Protein AF-0000000083334354 (afdb_homodimer)

pLDDT: mean 84.42, std 14.11, range [30.58, 95.94]

Radius of gyration: 15.14 Å; Cα contacts (8 Å, |Δi|>4): 141; chains: 2; bounding box: 51×40×30 Å

Nearest PDB structures (foldseek):
  1p5s-assembly1_A  TM=7.535E-01  e=4.326E-02  Schizosaccharomyces pombe
  8iah-assembly1_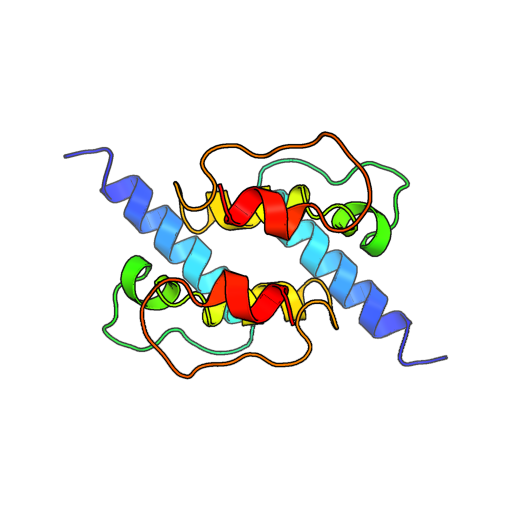P  TM=6.964E-01  e=1.477E-01  Sus scrofa
  6sl2-assembly1_A  TM=6.190E-01  e=5.886E+00  Entamoeba histolytica
  2d85-assembly1_A  TM=5.577E-01  e=5.886E+00  Homo sapiens
  1p5s-assembly1_A  TM=7.534E-01  e=4.078E-02  Schizosaccharomyces pombe

Organism: NCBI:txid300112

Sequence (144 aa):
MVAGKREASQEAEAQQWMETVIGQRFPPGVSYEDALRDGVLLCMLMNKLQPGLISKINTSGGDYKMMDNLNQMVAGKREASQEAEAQQWMETVIGQRFPPGVSYEDALRDGVLLCMLMNKLQPGLISKINTSGGDYKMMDNLNQ

Solvent-accessible surface area (backbone atoms only — not comparable to full-atom values): 8493 Å² total; per-residue (Å²): 130,70,78,58,55,62,45,48,56,51,46,52,52,47,48,53,48,51,24,62,70,61,67,48,76,74,66,82,94,50,52,72,67,64,58,45,42,35,19,48,58,54,50,48,42,48,28,64,77,37,72,72,62,44,82,56,82,64,77,78,74,65,76,62,39,38,62,62,28,54,69,98,129,69,79,58,54,63,45,48,55,50,45,52,52,47,49,54,48,49,23,63,70,61,66,49,77,74,64,82,94,52,52,70,67,64,59,44,42,34,20,50,58,55,49,48,42,48,26,62,76,38,73,72,63,44,82,55,82,64,77,80,74,65,76,62,38,38,62,63,27,56,69,98

Secondary structure (DSSP, 8-state):
--HHHHHHHHHHHHHHHHHHHHTSPPPTT--HHHHHHTSHHHHHHHHHHSTTSSS-----SSS--HHHHH--/--HHHHHHHHHHHHHHHHHHHHTSPPPTT--HHHHHHTSHHHHHHHHHHSTTSSS-----SSS--HHHHH--

Foldseek 3Di:
DPVVVVVVVVLVVVQVVLCVQLVHHQDPPADSCRSPFQPQSVQSNCCSVPPPQFVDRDPDDDGDCNVVRNVD/DPVVVVVVVVLVVVQVVLCVQLVHHQDPPADSCRSPFQPQSVQSNVCSVPPPQFVDRDPDDDGDCNVVRNVD

Structure (mmCIF, N/CA/C/O backbone):
data_AF-0000000083334354-model_v1
#
loop_
_entity.id
_entity.type
_entity.pdbx_description
1 polymer Transgelin
#
loop_
_atom_site.group_PDB
_atom_site.id
_atom_site.type_symbol
_atom_site.label_atom_id
_atom_site.label_alt_id
_atom_site.label_comp_id
_atom_site.label_asym_id
_atom_site.label_entity_id
_atom_site.label_seq_id
_atom_site.pdbx_PDB_ins_code
_atom_site.Cartn_x
_atom_site.Cartn_y
_atom_site.Cartn_z
_atom_site.occupancy
_atom_site.B_iso_or_equiv
_atom_site.auth_seq_id
_atom_site.auth_comp_id
_atom_site.auth_asym_id
_atom_site.auth_atom_id
_atom_site.pdbx_PDB_model_num
ATOM 1 N N . MET A 1 1 ? 25.781 12.023 -7.41 1 30.58 1 MET A N 1
ATOM 2 C CA . MET A 1 1 ? 24.609 12.711 -6.906 1 30.58 1 MET A CA 1
ATOM 3 C C . MET A 1 1 ? 23.344 12.219 -7.613 1 30.58 1 MET A C 1
ATOM 5 O O . MET A 1 1 ? 22.328 12.922 -7.648 1 30.58 1 MET A O 1
ATOM 9 N N . VAL A 1 2 ? 23.438 11.336 -8.594 1 35.97 2 VAL A N 1
ATOM 10 C CA . VAL A 1 2 ? 22.688 10.781 -9.727 1 35.97 2 VAL A CA 1
ATOM 11 C C . VAL A 1 2 ? 21.5 9.969 -9.219 1 35.97 2 VAL A C 1
ATOM 13 O O . VAL A 1 2 ? 20.469 9.891 -9.883 1 35.97 2 VAL A O 1
ATOM 16 N N . ALA A 1 3 ? 21.672 9.117 -8.188 1 44 3 ALA A N 1
ATOM 17 C CA . ALA A 1 3 ? 20.734 8.164 -7.605 1 44 3 ALA A CA 1
ATOM 18 C C . ALA A 1 3 ? 19.531 8.883 -7.008 1 44 3 ALA A C 1
ATOM 20 O O . ALA A 1 3 ? 18.453 8.297 -6.879 1 44 3 ALA A O 1
ATOM 21 N N . GLY A 1 4 ? 19.609 10.234 -6.582 1 46.69 4 GLY A N 1
ATOM 22 C CA . GLY A 1 4 ? 18.656 11.125 -5.926 1 46.69 4 GLY A CA 1
ATOM 23 C C . GLY A 1 4 ? 17.5 11.531 -6.816 1 46.69 4 GLY A C 1
ATOM 24 O O . GLY A 1 4 ? 16.375 11.672 -6.348 1 46.69 4 GLY A O 1
ATOM 25 N N . LYS A 1 5 ? 17.875 11.945 -8.125 1 51.19 5 LYS A N 1
ATOM 26 C CA . LYS A 1 5 ? 16.875 12.484 -9.039 1 51.19 5 LYS A CA 1
ATOM 27 C C . LYS A 1 5 ? 15.844 11.43 -9.406 1 51.19 5 LYS A C 1
ATOM 29 O O . LYS A 1 5 ? 14.648 11.719 -9.461 1 51.19 5 LYS A O 1
ATOM 34 N N . ARG A 1 6 ? 16.297 10.266 -9.867 1 56.97 6 ARG A N 1
ATOM 35 C CA . ARG A 1 6 ? 15.414 9.164 -10.242 1 56.97 6 ARG A CA 1
ATOM 36 C C . ARG A 1 6 ? 14.516 8.758 -9.078 1 56.97 6 ARG A C 1
ATOM 38 O O . ARG A 1 6 ? 13.328 8.477 -9.281 1 56.97 6 ARG A O 1
ATOM 45 N N . GLU A 1 7 ? 15.078 9.242 -7.898 1 73.94 7 GLU A N 1
ATOM 46 C CA . GLU A 1 7 ? 14.297 8.922 -6.707 1 73.94 7 GLU A CA 1
ATOM 47 C C . GLU A 1 7 ? 13.164 9.914 -6.504 1 73.94 7 GLU A C 1
ATOM 49 O O . GLU A 1 7 ? 12.047 9.531 -6.148 1 73.94 7 GLU A O 1
ATOM 54 N N . ALA A 1 8 ? 13.531 11.141 -7.078 1 81.5 8 ALA A N 1
ATOM 55 C CA . ALA A 1 8 ? 12.531 12.188 -6.938 1 81.5 8 ALA A CA 1
ATOM 56 C C . ALA A 1 8 ? 11.375 11.984 -7.918 1 81.5 8 ALA A C 1
ATOM 58 O O . ALA A 1 8 ? 10.211 12.203 -7.574 1 81.5 8 ALA A O 1
ATOM 59 N N . SER A 1 9 ? 11.727 11.617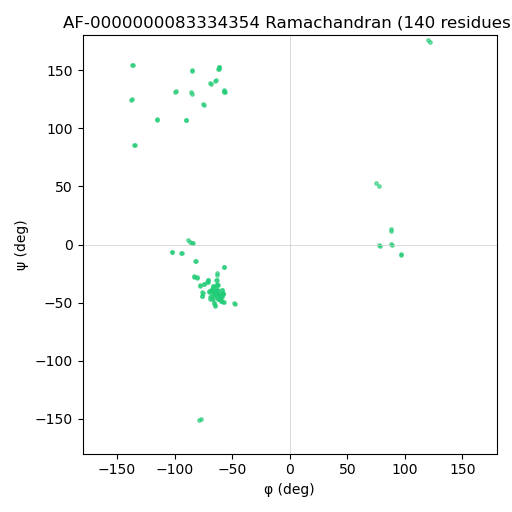 -9.078 1 87.31 9 SER A N 1
ATOM 60 C CA . SER A 1 9 ? 10.695 11.367 -10.086 1 87.31 9 SER A CA 1
ATOM 61 C C . SER A 1 9 ? 9.82 10.18 -9.688 1 87.31 9 SER A C 1
ATOM 63 O O . SER A 1 9 ? 8.602 10.227 -9.844 1 87.31 9 SER A O 1
ATOM 65 N N . GLN A 1 10 ? 10.422 9.18 -9.211 1 87.06 10 GLN A N 1
ATOM 66 C CA . GLN A 1 10 ? 9.672 8.008 -8.781 1 87.06 10 GLN A CA 1
ATOM 67 C C . GLN A 1 10 ? 8.797 8.328 -7.574 1 87.06 10 GLN A C 1
ATOM 69 O O . GLN A 1 10 ? 7.664 7.844 -7.473 1 87.06 10 GLN A O 1
ATOM 74 N N . GLU A 1 11 ? 9.297 9.172 -6.707 1 91.31 11 GLU A N 1
ATOM 75 C CA . GLU A 1 11 ? 8.508 9.578 -5.551 1 91.31 11 GLU A CA 1
ATOM 76 C C . GLU A 1 11 ? 7.297 10.406 -5.977 1 91.31 11 GLU A C 1
ATOM 78 O O . GLU A 1 11 ? 6.211 10.25 -5.41 1 91.31 11 GLU A O 1
ATOM 83 N N . ALA A 1 12 ? 7.496 11.266 -6.906 1 91.81 12 ALA A N 1
ATOM 84 C CA . ALA A 1 12 ? 6.395 12.086 -7.402 1 91.81 12 ALA A CA 1
ATOM 85 C C . ALA A 1 12 ? 5.301 11.219 -8.023 1 91.81 12 ALA A C 1
ATOM 87 O O . ALA A 1 12 ? 4.109 11.453 -7.797 1 91.81 12 ALA A O 1
ATOM 88 N N . GLU A 1 13 ? 5.684 10.273 -8.758 1 89.81 13 GLU A N 1
ATOM 89 C CA . GLU A 1 13 ? 4.727 9.336 -9.344 1 89.81 13 GLU A CA 1
ATOM 90 C C . GLU A 1 13 ? 3.998 8.539 -8.266 1 89.81 13 GLU A C 1
ATOM 92 O O . GLU A 1 13 ? 2.777 8.375 -8.328 1 89.81 13 GLU A O 1
ATOM 97 N N . ALA A 1 14 ? 4.758 8.086 -7.348 1 91.88 14 ALA A N 1
ATOM 98 C CA . ALA A 1 14 ? 4.164 7.336 -6.246 1 91.88 14 ALA A CA 1
ATOM 99 C C . ALA A 1 14 ? 3.168 8.188 -5.469 1 91.88 14 ALA A C 1
ATOM 101 O O . ALA A 1 14 ? 2.08 7.727 -5.117 1 91.88 14 ALA A O 1
ATOM 102 N N . GLN A 1 15 ? 3.609 9.367 -5.184 1 94.25 15 GLN A N 1
ATOM 103 C CA . GLN A 1 15 ? 2.729 10.289 -4.465 1 94.25 15 GLN A CA 1
ATOM 104 C C . GLN A 1 15 ? 1.429 10.508 -5.23 1 94.25 15 GLN A C 1
ATOM 106 O O . GLN A 1 15 ? 0.343 10.461 -4.652 1 94.25 15 GLN A O 1
ATOM 111 N N . GLN A 1 16 ? 1.493 10.797 -6.473 1 91.81 16 GLN A N 1
ATOM 112 C CA . GLN A 1 16 ? 0.308 11.039 -7.289 1 91.81 1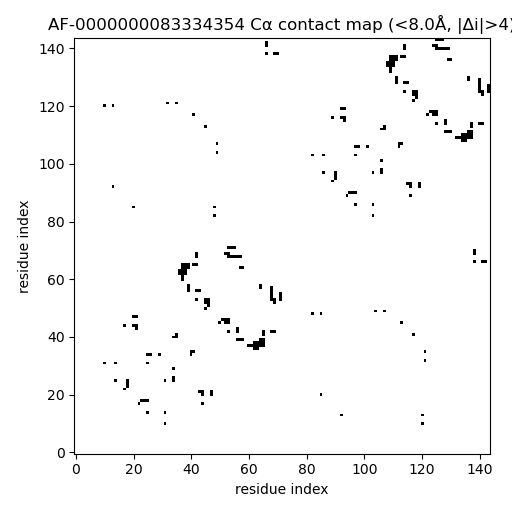6 GLN A CA 1
ATOM 113 C C . GLN A 1 16 ? -0.62 9.82 -7.281 1 91.81 16 GLN A C 1
ATOM 115 O O . GLN A 1 16 ? -1.838 9.969 -7.152 1 91.81 16 GLN A O 1
ATOM 120 N N . TRP A 1 17 ? 0.024 8.758 -7.367 1 89.44 17 TRP A N 1
ATOM 121 C CA . TRP A 1 17 ? -0.761 7.523 -7.371 1 89.44 17 TRP A CA 1
ATOM 122 C C . TRP A 1 17 ? -1.459 7.32 -6.027 1 89.44 17 TRP A C 1
ATOM 124 O O . TRP A 1 17 ? -2.662 7.047 -5.984 1 89.44 17 TRP A O 1
ATOM 134 N N . MET A 1 18 ? -0.745 7.418 -5.027 1 93.69 18 MET A N 1
ATOM 135 C CA . MET A 1 18 ? -1.328 7.23 -3.701 1 93.69 18 MET A CA 1
ATOM 136 C C . MET A 1 18 ? -2.463 8.219 -3.463 1 93.69 18 MET A C 1
ATOM 138 O O . MET A 1 18 ? -3.512 7.855 -2.93 1 93.69 18 MET A O 1
ATOM 142 N N . GLU A 1 19 ? -2.234 9.445 -3.875 1 94.62 19 GLU A N 1
ATOM 143 C CA . GLU A 1 19 ? -3.271 10.461 -3.695 1 94.62 19 GLU A CA 1
ATOM 144 C C . GLU A 1 19 ? -4.531 10.102 -4.48 1 94.62 19 GLU A C 1
ATOM 146 O O . GLU A 1 19 ? -5.648 10.336 -4.012 1 94.62 19 GLU A O 1
ATOM 151 N N . THR A 1 20 ? -4.383 9.508 -5.625 1 90.94 20 THR A N 1
ATOM 152 C CA . THR A 1 20 ? -5.512 9.109 -6.457 1 90.94 20 THR A CA 1
ATOM 153 C C . THR A 1 20 ? -6.27 7.949 -5.82 1 90.94 20 THR A C 1
ATOM 155 O O . THR A 1 20 ? -7.504 7.953 -5.785 1 90.94 20 THR A O 1
ATOM 158 N N . VAL A 1 21 ? -5.605 7.02 -5.262 1 90.38 21 VAL A N 1
ATOM 159 C CA . VAL A 1 21 ? -6.234 5.828 -4.699 1 90.38 21 VAL A CA 1
ATOM 160 C C . VAL A 1 21 ? -6.898 6.172 -3.371 1 90.38 21 VAL A C 1
ATOM 162 O O . VAL A 1 21 ? -8.039 5.77 -3.115 1 90.38 21 VAL A O 1
ATOM 165 N N . ILE A 1 22 ? -6.191 6.926 -2.562 1 92.69 22 ILE A N 1
ATOM 166 C CA . ILE A 1 22 ? -6.688 7.266 -1.233 1 92.69 22 ILE A CA 1
ATOM 167 C C . ILE A 1 22 ? -7.793 8.312 -1.348 1 92.69 22 ILE A C 1
ATOM 169 O O . ILE A 1 22 ? -8.75 8.305 -0.564 1 92.69 22 ILE A O 1
ATOM 173 N N . GLY A 1 23 ? -7.578 9.203 -2.396 1 92.75 23 GLY A N 1
ATOM 174 C CA . GLY A 1 23 ? -8.562 10.258 -2.586 1 92.75 23 GLY A CA 1
ATOM 175 C C . GLY A 1 23 ? -8.266 11.5 -1.769 1 92.75 23 GLY A C 1
ATOM 176 O O . GLY A 1 23 ? -9.18 12.25 -1.411 1 92.75 23 GLY A O 1
ATOM 177 N N . GLN A 1 24 ? -7.121 11.625 -1.227 1 93.69 24 GLN A N 1
ATOM 178 C CA . GLN A 1 24 ? -6.68 12.82 -0.518 1 93.69 24 GLN A CA 1
ATOM 179 C C . GLN A 1 24 ? -5.242 13.18 -0.886 1 93.69 24 GLN A C 1
ATOM 181 O O . GLN A 1 24 ? -4.457 12.305 -1.255 1 93.69 24 GLN A O 1
ATOM 186 N N . ARG A 1 25 ? -4.906 14.469 -0.751 1 94.94 25 ARG A N 1
ATOM 187 C CA . ARG A 1 25 ? -3.564 14.945 -1.062 1 94.94 25 ARG A CA 1
ATOM 188 C C . ARG A 1 25 ? -2.629 14.773 0.13 1 94.94 25 ARG A C 1
ATOM 190 O O . ARG A 1 25 ? -3.076 14.758 1.279 1 94.94 25 ARG A O 1
ATOM 197 N N . PHE A 1 26 ? -1.361 14.562 -0.256 1 95.94 26 PHE A N 1
ATOM 198 C CA . PHE A 1 26 ? -0.339 14.625 0.782 1 95.94 26 PHE A CA 1
ATOM 199 C C . PHE A 1 26 ? -0.302 16 1.424 1 95.94 26 PHE A C 1
ATOM 201 O O . PHE A 1 26 ? -0.683 17 0.798 1 95.94 26 PHE A O 1
ATOM 208 N N . PRO A 1 27 ? 0.115 16.016 2.713 1 93.81 27 PRO A N 1
ATOM 209 C CA . PRO A 1 27 ? 0.245 17.344 3.311 1 93.81 27 PRO A CA 1
ATOM 210 C C . PRO A 1 27 ? 1.189 18.25 2.525 1 93.81 27 PRO A C 1
ATOM 212 O O . PRO A 1 27 ? 2.271 17.828 2.121 1 93.81 27 PRO A O 1
ATOM 215 N N . PRO A 1 28 ? 0.776 19.484 2.264 1 93.62 28 PRO A N 1
ATOM 216 C CA . PRO A 1 28 ? 1.618 20.406 1.497 1 93.62 28 PRO A CA 1
ATOM 217 C C . PRO A 1 28 ? 2.912 20.766 2.225 1 93.62 28 PRO A C 1
ATOM 219 O O . PRO A 1 28 ? 2.908 20.938 3.443 1 93.62 28 PRO A O 1
ATOM 222 N N . GLY A 1 29 ? 3.955 20.859 1.506 1 94.12 29 GLY A N 1
ATOM 223 C CA . GLY A 1 29 ? 5.227 21.297 2.059 1 94.12 29 GLY A CA 1
ATOM 224 C C . GLY A 1 29 ? 5.949 20.203 2.834 1 94.12 29 GLY A C 1
ATOM 225 O O . GLY A 1 29 ? 6.992 20.453 3.441 1 94.12 29 GLY A O 1
ATOM 226 N N . VAL A 1 30 ? 5.426 19.094 2.951 1 94.62 30 VAL A N 1
ATOM 227 C CA . VAL A 1 30 ? 6.035 17.953 3.633 1 94.62 30 VAL A CA 1
ATOM 228 C C . VAL A 1 30 ? 6.664 17.016 2.607 1 94.62 30 VAL A C 1
ATOM 230 O O . VAL A 1 30 ? 6.066 16.734 1.562 1 94.62 30 VAL A O 1
ATOM 233 N N . SER A 1 31 ? 7.891 16.625 2.861 1 94.81 31 SER A N 1
ATOM 234 C CA . SER A 1 31 ? 8.547 15.703 1.942 1 94.81 31 SER A CA 1
ATOM 235 C C . SER A 1 31 ? 7.789 14.383 1.862 1 94.81 31 SER A C 1
ATOM 237 O O . SER A 1 31 ? 7.062 14.016 2.789 1 94.81 31 SER A O 1
ATOM 239 N N . TYR A 1 32 ? 7.898 13.734 0.767 1 94.62 32 TYR A N 1
ATOM 240 C CA . TYR A 1 32 ? 7.32 12.406 0.551 1 94.62 32 TYR A CA 1
ATOM 241 C C . TYR A 1 32 ? 7.648 11.477 1.71 1 94.62 32 TYR A C 1
ATOM 243 O O . TYR A 1 32 ? 6.754 10.844 2.279 1 94.62 32 TYR A O 1
ATOM 251 N N . GLU A 1 33 ? 8.914 11.445 2.006 1 91.25 33 GLU A N 1
ATOM 252 C CA . GLU A 1 33 ? 9.375 10.562 3.074 1 91.25 33 GLU A CA 1
ATOM 253 C C . GLU A 1 33 ? 8.727 10.922 4.406 1 91.25 33 GLU A C 1
ATOM 255 O O . GLU A 1 33 ? 8.266 10.047 5.141 1 91.25 33 GLU A O 1
ATOM 260 N N . ASP A 1 34 ? 8.688 12.219 4.727 1 92 34 ASP A N 1
ATOM 261 C CA . ASP A 1 34 ? 8.109 12.68 5.988 1 92 34 ASP A CA 1
ATOM 262 C C . ASP A 1 34 ? 6.609 12.398 6.039 1 92 34 ASP A C 1
ATOM 264 O O . ASP A 1 34 ? 6.066 12.086 7.102 1 92 34 ASP A O 1
ATOM 268 N N . ALA A 1 35 ? 5.938 12.555 4.906 1 93 35 ALA A N 1
ATOM 269 C CA . ALA A 1 35 ? 4.5 12.312 4.84 1 93 35 ALA A CA 1
ATOM 270 C C . ALA A 1 35 ? 4.184 10.844 5.129 1 93 35 ALA A C 1
ATOM 272 O O . ALA A 1 35 ? 3.137 10.531 5.703 1 93 35 ALA A O 1
ATOM 273 N N . LEU A 1 36 ? 5.113 9.977 4.773 1 91.81 36 LEU A N 1
ATOM 274 C CA . LEU A 1 36 ? 4.863 8.547 4.934 1 91.81 36 LEU A CA 1
ATOM 275 C C . LEU A 1 36 ? 5.41 8.047 6.266 1 91.81 36 LEU A C 1
ATOM 277 O O . LEU A 1 36 ? 5.164 6.902 6.652 1 91.81 36 LEU A O 1
ATOM 281 N N . ARG A 1 37 ? 6.105 8.844 6.957 1 89.56 37 ARG A N 1
ATOM 282 C CA . ARG A 1 37 ? 6.902 8.422 8.102 1 89.56 37 ARG A CA 1
ATOM 283 C C . ARG A 1 37 ? 6.016 7.863 9.211 1 89.56 37 ARG A C 1
ATOM 285 O O . ARG A 1 37 ? 6.355 6.859 9.836 1 89.56 37 ARG A O 1
ATOM 292 N N . ASP A 1 38 ? 4.941 8.414 9.453 1 88.75 38 ASP A N 1
ATOM 293 C CA . ASP A 1 38 ? 4.105 7.949 10.555 1 88.75 38 ASP A CA 1
ATOM 294 C C . ASP A 1 38 ? 3.262 6.746 10.141 1 88.75 38 ASP A C 1
ATOM 296 O O . ASP A 1 38 ? 2.592 6.133 10.977 1 88.75 38 ASP A O 1
ATOM 300 N N . GLY A 1 39 ? 3.164 6.473 8.867 1 89.69 39 GLY A N 1
ATOM 301 C CA . GLY A 1 39 ? 2.506 5.266 8.383 1 89.69 39 GLY A CA 1
ATOM 302 C C . GLY A 1 39 ? 1.014 5.445 8.172 1 89.69 39 GLY A C 1
ATOM 303 O O . GLY A 1 39 ? 0.332 4.527 7.719 1 89.69 39 GLY A O 1
ATOM 304 N N . VAL A 1 40 ? 0.538 6.637 8.445 1 92.25 40 VAL A N 1
ATOM 305 C CA . VAL A 1 40 ? -0.903 6.855 8.367 1 92.25 40 VAL A CA 1
ATOM 306 C C . VAL A 1 40 ? -1.367 6.746 6.918 1 92.25 40 VAL A C 1
ATOM 308 O O . VAL A 1 40 ? -2.34 6.051 6.621 1 92.25 40 VAL A O 1
ATOM 311 N N . LEU A 1 41 ? -0.669 7.398 6.02 1 92.88 41 LEU A N 1
ATOM 312 C CA . LEU A 1 41 ? -1.038 7.336 4.609 1 92.88 41 LEU A CA 1
ATOM 313 C C . LEU A 1 41 ? -0.914 5.91 4.078 1 92.88 41 LEU A C 1
ATOM 315 O O . LEU A 1 41 ? -1.704 5.488 3.23 1 92.88 41 LEU A O 1
ATOM 319 N N . LEU A 1 42 ? 0.065 5.18 4.586 1 92.56 42 LEU A N 1
ATOM 320 C CA . LEU A 1 42 ? 0.22 3.791 4.168 1 92.56 42 LEU A CA 1
ATOM 321 C C . LEU A 1 42 ? -0.945 2.941 4.668 1 92.56 42 LEU A C 1
ATOM 323 O O . LEU A 1 42 ? -1.426 2.061 3.951 1 92.56 42 LEU A O 1
ATOM 327 N N . CYS A 1 43 ? -1.421 3.191 5.859 1 92.69 43 CYS A N 1
ATOM 328 C CA . CYS A 1 43 ? -2.584 2.49 6.391 1 92.69 43 CYS A CA 1
ATOM 329 C C . CYS A 1 43 ? -3.834 2.812 5.582 1 92.69 43 CYS A C 1
ATOM 331 O O . CYS A 1 43 ? -4.637 1.925 5.293 1 92.69 43 CYS A O 1
ATOM 333 N N . MET A 1 44 ? -3.977 4.109 5.227 1 93.25 44 MET A N 1
ATOM 334 C CA . MET A 1 44 ? -5.109 4.488 4.391 1 93.25 44 MET A CA 1
ATOM 335 C C . MET A 1 44 ? -5.062 3.766 3.049 1 93.25 44 MET A C 1
ATOM 337 O O . MET A 1 44 ? -6.086 3.271 2.568 1 93.25 44 MET A O 1
ATOM 341 N N . LEU 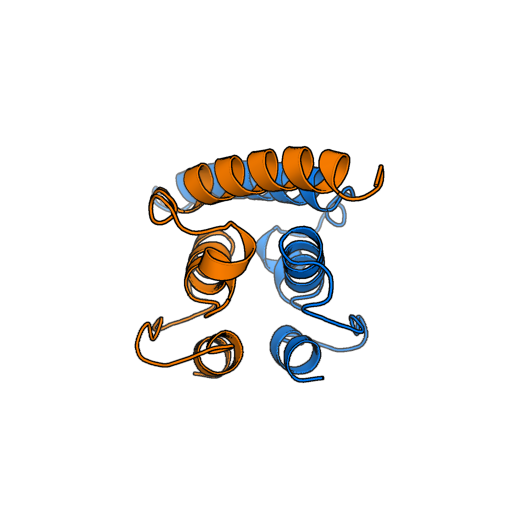A 1 45 ? -3.889 3.744 2.518 1 93.69 45 LEU A N 1
ATOM 342 C CA . LEU A 1 45 ? -3.717 3.053 1.243 1 93.69 45 LEU A CA 1
ATOM 343 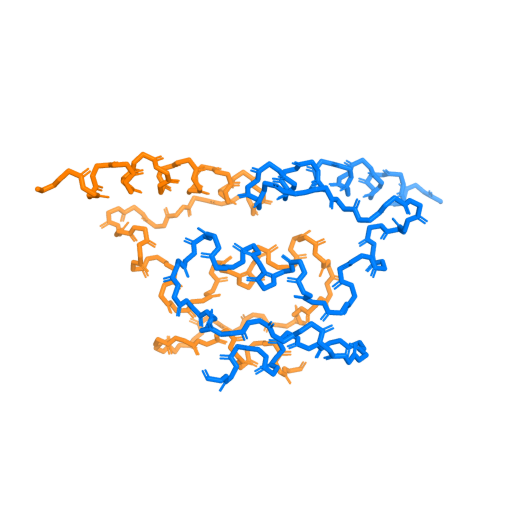C C . LEU A 1 45 ? -4.102 1.583 1.365 1 93.69 45 LEU A C 1
ATOM 345 O O . LEU A 1 45 ? -4.863 1.065 0.545 1 93.69 45 LEU A O 1
ATOM 349 N N . MET A 1 46 ? -3.592 0.889 2.402 1 91.88 46 MET A N 1
ATOM 350 C CA . MET A 1 46 ? -3.869 -0.53 2.607 1 91.88 46 MET A CA 1
ATOM 351 C C . MET A 1 46 ? -5.367 -0.778 2.744 1 91.88 46 MET A C 1
ATOM 353 O O . MET A 1 46 ? -5.895 -1.739 2.182 1 91.88 46 MET A O 1
ATOM 357 N N . ASN A 1 47 ? -6.051 0.118 3.43 1 91.94 47 ASN A N 1
ATOM 358 C CA . ASN A 1 47 ? -7.488 -0.052 3.615 1 91.94 47 ASN A CA 1
ATOM 359 C C . ASN A 1 47 ? -8.25 0.174 2.314 1 91.94 47 ASN A C 1
ATOM 361 O O . ASN A 1 47 ? -9.328 -0.393 2.115 1 91.94 47 ASN A O 1
ATOM 365 N N . LYS A 1 48 ? -7.707 1.019 1.489 1 92.31 48 LYS A N 1
ATOM 366 C CA . LYS A 1 48 ? -8.336 1.204 0.185 1 92.31 48 LYS A CA 1
ATOM 367 C C . LYS A 1 48 ? -8.164 -0.035 -0.689 1 92.31 48 LYS A C 1
ATOM 369 O O . LYS A 1 48 ? -9.086 -0.423 -1.413 1 92.31 48 LYS A O 1
ATOM 374 N N . LEU A 1 49 ? -7.031 -0.623 -0.632 1 92.75 49 LEU A N 1
ATOM 375 C CA . LEU A 1 49 ? -6.707 -1.77 -1.474 1 92.75 49 LEU A CA 1
ATOM 376 C C . LEU A 1 49 ? -7.359 -3.039 -0.934 1 92.75 49 LEU A C 1
ATOM 378 O O . LEU A 1 49 ? -7.762 -3.912 -1.706 1 92.75 49 LEU A O 1
ATOM 382 N N . GLN A 1 50 ? -7.43 -3.123 0.38 1 90.06 50 GLN A N 1
ATOM 383 C CA . GLN A 1 50 ? -8.062 -4.23 1.086 1 90.06 50 GLN A CA 1
ATOM 384 C C . GLN A 1 50 ? -8.961 -3.725 2.217 1 90.06 50 GLN A C 1
ATOM 386 O O . GLN A 1 50 ? -8.562 -3.756 3.385 1 90.06 50 GLN A O 1
ATOM 391 N N . PRO A 1 51 ? -10.172 -3.426 1.807 1 89.62 51 PRO A N 1
ATOM 392 C CA . PRO A 1 51 ? -11.078 -2.877 2.818 1 89.62 51 PRO A CA 1
ATOM 393 C C . PRO A 1 51 ? -11.25 -3.803 4.02 1 89.62 51 PRO A C 1
ATOM 395 O O . PRO A 1 51 ? -11.438 -5.008 3.854 1 89.62 51 PRO A O 1
ATOM 398 N N . GLY A 1 52 ? -11.102 -3.225 5.219 1 86.25 52 GLY A N 1
ATOM 399 C CA . GLY A 1 52 ? -11.281 -3.994 6.438 1 86.25 52 GLY A CA 1
ATOM 400 C C . GLY A 1 52 ? -9.969 -4.5 7.02 1 86.25 52 GLY A C 1
ATOM 401 O O . GLY A 1 52 ? -9.953 -5.078 8.109 1 86.25 52 GLY A O 1
ATOM 402 N N . LEU A 1 53 ? -8.859 -4.371 6.328 1 85.88 53 LEU A N 1
ATOM 403 C CA . LEU A 1 53 ? -7.547 -4.793 6.812 1 85.88 53 LEU A CA 1
ATOM 404 C C . LEU A 1 53 ? -7.184 -4.07 8.102 1 85.88 53 LEU A C 1
ATOM 406 O O . LEU A 1 53 ? -6.645 -4.68 9.031 1 85.88 53 LEU A O 1
ATOM 410 N N . ILE A 1 54 ? -7.418 -2.756 8.133 1 88.12 54 ILE A N 1
ATOM 411 C CA . ILE A 1 54 ? -7.188 -1.922 9.312 1 88.12 54 ILE A CA 1
ATOM 412 C C . ILE A 1 54 ? -8.516 -1.355 9.812 1 88.12 54 ILE A C 1
ATOM 414 O O . ILE A 1 54 ? -9.148 -0.542 9.133 1 88.12 54 ILE A O 1
ATOM 418 N N . SER A 1 55 ? -8.984 -1.862 10.906 1 88.25 55 SER A N 1
ATOM 419 C CA . SER A 1 55 ? -10.289 -1.486 11.43 1 88.25 55 SER A CA 1
ATOM 420 C C . SER A 1 55 ? -10.344 -0.002 11.773 1 88.25 55 SER A C 1
ATOM 422 O O . SER A 1 55 ? -11.328 0.677 11.477 1 88.25 55 SER A O 1
ATOM 424 N N . LYS A 1 56 ? -9.266 0.434 12.477 1 88.69 56 LYS A N 1
ATOM 425 C CA . LYS A 1 56 ? -9.172 1.832 12.891 1 88.69 56 LYS A CA 1
ATOM 426 C C . LYS A 1 56 ? -7.758 2.367 12.688 1 88.69 56 LYS A C 1
ATOM 428 O O . LYS A 1 56 ? -6.789 1.797 13.203 1 88.69 56 LYS A O 1
ATOM 433 N N . ILE A 1 57 ? -7.75 3.416 11.961 1 89.56 57 ILE A N 1
ATOM 434 C CA . ILE A 1 57 ? -6.445 4.027 11.734 1 89.56 57 ILE A CA 1
ATOM 435 C C . ILE A 1 57 ? -6.168 5.062 12.82 1 89.56 57 ILE A C 1
ATOM 437 O O . ILE A 1 57 ? -6.836 6.094 12.891 1 89.56 57 ILE A O 1
ATOM 441 N N . ASN A 1 58 ? -5.316 4.68 13.625 1 88.12 58 ASN A N 1
ATOM 442 C CA . ASN A 1 58 ? -4.836 5.621 14.633 1 88.12 58 ASN A CA 1
ATOM 443 C C . ASN A 1 58 ? -3.881 6.645 14.023 1 88.12 58 ASN A C 1
ATOM 445 O O . ASN A 1 58 ? -2.869 6.281 13.422 1 88.12 58 ASN A O 1
ATOM 449 N N . THR A 1 59 ? -4.219 7.887 14.125 1 84.88 59 THR A N 1
ATOM 450 C CA . THR A 1 59 ? -3.42 8.945 13.523 1 84.88 59 THR A CA 1
ATOM 451 C C . THR A 1 59 ? -2.578 9.656 14.586 1 84.88 59 THR A C 1
ATOM 453 O O . THR A 1 59 ? -1.796 10.555 14.266 1 84.88 59 THR A O 1
ATOM 456 N N . SER A 1 60 ? -2.93 9.188 15.82 1 76.75 60 SER A N 1
ATOM 457 C CA . SER A 1 60 ? -2.227 9.82 16.922 1 76.75 60 SER A CA 1
ATOM 458 C C . SER A 1 60 ? -0.885 9.141 17.188 1 76.75 60 SER A C 1
ATOM 460 O O . SER A 1 60 ? -0.743 7.938 17 1 76.75 60 SER A O 1
ATOM 462 N N . GLY A 1 61 ? 0.147 10 17.297 1 65.62 61 GLY A N 1
ATOM 463 C CA . GLY A 1 61 ? 1.425 9.469 17.734 1 65.62 61 GLY A CA 1
ATOM 464 C C . GLY A 1 61 ? 2.539 9.672 16.719 1 65.62 61 GLY A C 1
ATOM 465 O O . GLY A 1 61 ? 2.318 10.258 15.656 1 65.62 61 GLY A O 1
ATOM 466 N N . GLY A 1 62 ? 3.783 9.281 17.062 1 71.81 62 GLY A N 1
ATOM 467 C CA . GLY A 1 62 ? 5.039 9.523 16.359 1 71.81 62 GLY A CA 1
ATOM 468 C C . GLY A 1 62 ? 5.258 8.602 15.18 1 71.81 62 GLY A C 1
ATOM 469 O O . GLY A 1 62 ? 4.293 8.133 14.562 1 71.81 62 GLY A O 1
ATOM 470 N N . ASP A 1 63 ? 6.516 8.367 14.922 1 70.75 63 ASP A N 1
ATOM 471 C CA . ASP A 1 63 ? 7.02 7.617 13.773 1 70.75 63 ASP A CA 1
ATOM 472 C C . ASP A 1 63 ? 6.645 6.141 13.875 1 70.75 63 ASP A C 1
ATOM 474 O O . ASP A 1 63 ? 6.543 5.594 14.977 1 70.75 63 ASP A O 1
ATOM 478 N N . TYR A 1 64 ? 6.219 5.434 12.82 1 70.81 64 TYR A N 1
ATOM 479 C CA . TYR A 1 64 ? 6.078 3.998 12.609 1 70.81 64 TYR A CA 1
ATOM 480 C C . TYR A 1 64 ? 4.832 3.467 13.312 1 70.81 64 TYR A C 1
ATOM 482 O O . TYR A 1 64 ? 4.902 2.49 14.062 1 70.81 64 TYR A O 1
ATOM 490 N N . LYS A 1 65 ? 3.564 4.027 13.172 1 78.75 65 LYS A N 1
ATOM 491 C CA . LYS A 1 65 ? 2.301 3.559 13.734 1 78.75 65 LYS A CA 1
ATOM 492 C C . LYS A 1 65 ? 1.646 2.52 12.828 1 78.75 65 LYS A C 1
ATOM 494 O O . LYS A 1 65 ? 0.617 1.94 13.188 1 78.75 65 LYS A O 1
ATOM 499 N N . MET A 1 66 ? 2.281 2.273 11.906 1 79.69 66 MET A N 1
ATOM 500 C CA . MET A 1 66 ? 1.693 1.328 10.961 1 79.69 66 MET A CA 1
ATOM 501 C C . MET A 1 66 ? 1.504 -0.04 11.609 1 79.69 66 MET A C 1
ATOM 503 O O . MET A 1 66 ? 0.441 -0.649 11.484 1 79.69 66 MET A O 1
ATOM 507 N N . MET A 1 67 ? 2.51 -0.422 12.344 1 80.44 67 MET A N 1
ATOM 508 C CA . MET A 1 67 ? 2.432 -1.73 12.984 1 80.44 67 MET A CA 1
ATOM 509 C C . MET A 1 67 ? 1.292 -1.771 14 1 80.44 67 MET A C 1
ATOM 511 O O . MET A 1 67 ? 0.553 -2.756 14.07 1 80.44 67 MET A O 1
ATOM 515 N N . ASP A 1 68 ? 1.128 -0.733 14.742 1 83.69 68 ASP A N 1
ATOM 516 C CA . ASP A 1 68 ? 0.055 -0.658 15.727 1 83.69 68 ASP A CA 1
ATOM 517 C C . ASP A 1 68 ? -1.314 -0.715 15.055 1 83.69 68 ASP A C 1
ATOM 519 O O . ASP A 1 68 ? -2.23 -1.372 15.555 1 83.69 68 ASP A O 1
ATOM 523 N N . ASN A 1 69 ? -1.395 -0.064 13.945 1 85.94 69 ASN A N 1
ATOM 524 C CA . ASN A 1 69 ? -2.67 -0.003 13.234 1 85.94 69 ASN A CA 1
ATOM 525 C C . ASN A 1 69 ? -3.029 -1.346 12.609 1 85.94 69 ASN A C 1
ATOM 527 O O . ASN A 1 69 ? -4.203 -1.718 12.555 1 85.94 69 ASN A O 1
ATOM 531 N N . LEU A 1 70 ? -2.072 -2.078 12.211 1 81.19 70 LEU A N 1
ATOM 532 C CA . LEU A 1 70 ? -2.326 -3.355 11.555 1 81.19 70 LEU A CA 1
ATOM 533 C C . LEU A 1 70 ? -2.625 -4.445 12.578 1 81.19 70 LEU A C 1
ATOM 535 O O . LEU A 1 70 ? -3.312 -5.422 12.266 1 81.19 70 LEU A O 1
ATOM 539 N N . ASN A 1 71 ? -2.049 -4.262 13.727 1 78.56 71 ASN A N 1
ATOM 540 C CA . ASN A 1 71 ? -2.182 -5.293 14.75 1 78.56 71 ASN A CA 1
ATOM 541 C C . ASN A 1 71 ? -3.479 -5.137 15.539 1 78.56 71 ASN A C 1
ATOM 543 O O . ASN A 1 71 ? -3.791 -5.965 16.406 1 78.56 71 ASN A O 1
ATOM 547 N N . GLN A 1 72 ? -4.289 -4.25 15.289 1 74.69 72 GLN A N 1
ATOM 548 C CA . GLN A 1 72 ? -5.52 -4.094 16.047 1 74.69 72 GLN A CA 1
ATOM 549 C C . GLN A 1 72 ? -6.598 -5.059 15.562 1 74.69 72 GLN A C 1
ATOM 551 O O . GLN A 1 72 ? -6.57 -5.5 14.414 1 74.69 72 GLN A O 1
ATOM 556 N N . MET B 1 1 ? -27.625 -6.973 -5.195 1 30.86 1 MET B N 1
ATOM 557 C CA . MET B 1 1 ? -26.391 -7.648 -5.609 1 30.86 1 MET B CA 1
ATOM 558 C C . MET B 1 1 ? -25.359 -6.637 -6.098 1 30.86 1 MET B C 1
ATOM 560 O O . MET B 1 1 ? -24.5 -6.973 -6.914 1 30.86 1 MET B O 1
ATOM 564 N N . VAL B 1 2 ? -25.641 -5.348 -6.152 1 35.66 2 VAL B N 1
ATOM 565 C CA . VAL B 1 2 ? -25.25 -4.074 -6.738 1 35.66 2 VAL B CA 1
ATOM 566 C C . VAL B 1 2 ? -23.875 -3.662 -6.199 1 35.66 2 VAL B C 1
ATOM 568 O O . VAL B 1 2 ? -23.078 -3.037 -6.906 1 35.66 2 VAL B O 1
ATOM 571 N N . ALA B 1 3 ? -23.625 -3.814 -4.875 1 43.5 3 ALA B N 1
ATOM 572 C CA . ALA B 1 3 ? -22.453 -3.393 -4.117 1 43.5 3 ALA B CA 1
ATOM 573 C C . ALA B 1 3 ? -21.203 -4.121 -4.598 1 43.5 3 ALA B C 1
ATOM 575 O O . ALA B 1 3 ? -20.078 -3.621 -4.434 1 43.5 3 ALA B O 1
ATOM 576 N N . GLY B 1 4 ? -21.281 -5.402 -5.207 1 46.34 4 GLY B N 1
ATOM 577 C CA . GLY B 1 4 ? -20.281 -6.348 -5.68 1 46.34 4 GLY B CA 1
ATOM 578 C C . GLY B 1 4 ? -19.531 -5.867 -6.91 1 46.34 4 GLY B C 1
ATOM 579 O O . GLY B 1 4 ? -18.344 -6.137 -7.066 1 46.34 4 GLY B O 1
ATOM 580 N N . LYS B 1 5 ? -20.359 -5.32 -7.91 1 51.16 5 LYS B N 1
ATOM 581 C CA . LYS B 1 5 ? -19.781 -4.941 -9.195 1 51.16 5 LYS B CA 1
ATOM 582 C C . LYS B 1 5 ? -18.781 -3.793 -9.039 1 51.16 5 LYS B C 1
ATOM 584 O O . LYS B 1 5 ? -17.719 -3.801 -9.656 1 51.16 5 LYS B O 1
ATOM 589 N N . ARG B 1 6 ? -19.203 -2.713 -8.406 1 56.72 6 ARG B N 1
ATOM 590 C CA . ARG B 1 6 ? -18.359 -1.545 -8.18 1 56.72 6 ARG B CA 1
ATOM 591 C C . ARG B 1 6 ? -17.094 -1.927 -7.43 1 56.72 6 ARG B C 1
ATOM 593 O O . ARG B 1 6 ? -16 -1.425 -7.738 1 56.72 6 ARG B O 1
ATOM 600 N N . GLU B 1 7 ? -17.312 -3.164 -6.812 1 74.12 7 GLU B N 1
ATOM 601 C CA . GLU B 1 7 ? -16.156 -3.641 -6.059 1 74.12 7 GLU B CA 1
ATOM 602 C C . GLU B 1 7 ? -15.156 -4.34 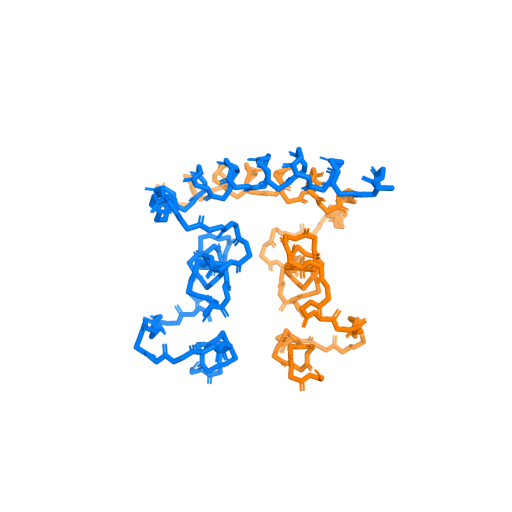-6.969 1 74.12 7 GLU B C 1
ATOM 604 O O . GLU B 1 7 ? -13.945 -4.16 -6.824 1 74.12 7 GLU B O 1
ATOM 609 N N . ALA B 1 8 ? -15.844 -4.887 -8.062 1 81.5 8 ALA B N 1
ATOM 610 C CA . ALA B 1 8 ? -14.992 -5.602 -9.008 1 81.5 8 ALA B CA 1
ATOM 611 C C . ALA B 1 8 ? -14.195 -4.629 -9.875 1 81.5 8 ALA B C 1
ATOM 613 O O . ALA B 1 8 ? -13.023 -4.871 -10.164 1 81.5 8 ALA B O 1
ATOM 614 N N . SER B 1 9 ? -14.852 -3.617 -10.281 1 87.31 9 SER B N 1
ATOM 615 C CA . SER B 1 9 ? -14.164 -2.615 -11.094 1 87.31 9 SER B CA 1
ATOM 616 C C . SER B 1 9 ? -13.062 -1.921 -10.297 1 87.31 9 SER B C 1
ATOM 618 O O . SER B 1 9 ? -11.969 -1.692 -10.82 1 87.31 9 SER B O 1
ATOM 620 N N . GLN B 1 10 ? -13.336 -1.608 -9.102 1 87 10 GLN B N 1
ATOM 621 C CA . GLN B 1 10 ? -12.344 -0.964 -8.25 1 87 10 GLN B CA 1
ATOM 622 C C . GLN B 1 10 ? -11.18 -1.906 -7.957 1 87 10 GLN B C 1
ATOM 624 O O . GLN B 1 10 ? -10.023 -1.479 -7.918 1 87 10 GLN B O 1
ATOM 629 N N . GLU B 1 11 ? -11.492 -3.16 -7.812 1 91.31 11 GLU B N 1
ATOM 630 C CA . GLU B 1 11 ? -10.438 -4.145 -7.582 1 91.31 11 GLU B CA 1
ATOM 631 C C . GLU B 1 11 ? -9.539 -4.289 -8.805 1 91.31 11 GLU B C 1
ATOM 633 O O . GLU B 1 11 ? -8.32 -4.426 -8.672 1 91.31 11 GLU B O 1
ATOM 638 N N . ALA B 1 12 ? -10.133 -4.305 -9.938 1 91.81 12 ALA B N 1
ATOM 639 C CA . ALA B 1 12 ? -9.359 -4.414 -11.172 1 91.81 12 ALA B CA 1
ATOM 640 C C . ALA B 1 12 ? -8.414 -3.225 -11.336 1 91.81 12 ALA B C 1
ATOM 642 O O . ALA B 1 12 ? -7.258 -3.393 -11.727 1 91.81 12 ALA B O 1
ATOM 643 N N . GLU B 1 13 ? -8.891 -2.082 -11.055 1 89.75 13 GLU B N 1
ATOM 644 C CA . GLU B 1 13 ? -8.047 -0.887 -11.109 1 89.75 13 GLU B CA 1
ATOM 645 C C . GLU B 1 13 ? -6.918 -0.958 -10.086 1 89.75 13 GLU B C 1
ATOM 647 O O . GLU B 1 13 ? -5.77 -0.639 -10.398 1 89.75 13 GLU B O 1
ATOM 652 N N . ALA B 1 14 ? -7.289 -1.362 -8.93 1 91.75 14 ALA B N 1
ATOM 653 C CA . ALA B 1 14 ? -6.285 -1.493 -7.875 1 91.75 14 ALA B CA 1
ATOM 654 C C . ALA B 1 14 ? -5.211 -2.508 -8.266 1 91.75 14 ALA B C 1
ATOM 656 O O . ALA B 1 14 ? -4.02 -2.266 -8.062 1 91.75 14 ALA B O 1
ATOM 657 N N . GLN B 1 15 ? -5.68 -3.6 -8.742 1 94.25 15 GLN B N 1
ATOM 658 C CA . GLN B 1 15 ? -4.742 -4.633 -9.172 1 94.25 15 GLN B CA 1
ATOM 659 C C . GLN B 1 15 ? -3.797 -4.102 -10.242 1 94.25 15 GLN B C 1
ATOM 661 O O . GLN B 1 15 ? -2.584 -4.32 -10.172 1 94.25 15 GLN B O 1
ATOM 666 N N . GLN B 1 16 ? -4.297 -3.479 -11.242 1 91.69 16 GLN B N 1
ATOM 667 C CA . GLN B 1 16 ? -3.473 -2.934 -12.312 1 91.69 16 GLN B CA 1
ATOM 668 C C . GLN B 1 16 ? -2.443 -1.946 -11.773 1 91.69 16 GLN B C 1
ATOM 670 O O . GLN B 1 16 ? -1.277 -1.978 -12.172 1 91.69 16 GLN B O 1
ATOM 675 N N . TRP B 1 17 ? -2.924 -1.201 -10.898 1 89.31 17 TRP B N 1
ATOM 676 C CA . TRP B 1 17 ? -2.031 -0.208 -10.312 1 89.31 17 TRP B CA 1
ATOM 677 C C . TRP B 1 17 ? -0.922 -0.88 -9.508 1 89.31 17 TRP B C 1
ATOM 679 O O . TRP B 1 17 ? 0.256 -0.556 -9.672 1 89.31 17 TRP B O 1
ATOM 689 N N . MET B 1 18 ? -1.296 -1.729 -8.688 1 93.69 18 MET B N 1
ATOM 690 C CA . MET B 1 18 ? -0.301 -2.424 -7.875 1 93.69 18 MET B CA 1
ATOM 691 C C . MET B 1 18 ? 0.712 -3.146 -8.758 1 93.69 18 MET B C 1
ATOM 693 O O . MET B 1 18 ? 1.915 -3.105 -8.492 1 93.69 18 MET B O 1
ATOM 697 N N . GLU B 1 19 ? 0.21 -3.773 -9.789 1 94.62 19 GLU B N 1
ATOM 698 C CA . GLU B 1 19 ? 1.11 -4.488 -10.688 1 94.62 19 GLU B CA 1
ATOM 699 C C . GLU B 1 19 ? 2.088 -3.531 -11.367 1 94.62 19 GLU B C 1
ATOM 701 O O . GLU B 1 19 ? 3.256 -3.871 -11.57 1 94.62 19 GLU B O 1
ATOM 706 N N . THR B 1 20 ? 1.658 -2.35 -11.664 1 90.88 20 THR B N 1
ATOM 707 C CA . THR B 1 20 ? 2.502 -1.342 -12.297 1 90.88 20 THR B CA 1
ATOM 708 C C . THR B 1 20 ? 3.57 -0.845 -11.328 1 90.88 20 THR B C 1
ATOM 710 O O . THR B 1 20 ? 4.738 -0.708 -11.703 1 90.88 20 THR B O 1
ATOM 713 N N . VAL B 1 21 ? 3.248 -0.642 -10.109 1 90.31 21 VAL B N 1
ATOM 714 C CA . VAL B 1 21 ? 4.168 -0.081 -9.125 1 90.31 21 VAL B CA 1
ATOM 715 C C . VAL B 1 21 ? 5.172 -1.146 -8.688 1 90.31 21 VAL B C 1
ATOM 717 O O . VAL B 1 21 ? 6.375 -0.878 -8.602 1 90.31 21 VAL B O 1
ATOM 720 N N . ILE B 1 22 ? 4.668 -2.33 -8.445 1 92.62 22 ILE B N 1
ATOM 721 C CA . ILE B 1 22 ? 5.516 -3.414 -7.961 1 92.62 22 ILE B CA 1
ATOM 722 C C . ILE B 1 22 ? 6.387 -3.939 -9.102 1 92.62 22 ILE B C 1
ATOM 724 O O . ILE B 1 22 ? 7.535 -4.34 -8.875 1 92.62 22 ILE B O 1
ATOM 728 N N . GLY B 1 23 ? 5.738 -3.893 -10.328 1 92.69 23 GLY B N 1
ATOM 729 C CA . GLY B 1 23 ? 6.469 -4.391 -11.484 1 92.69 23 GLY B CA 1
ATOM 730 C C . GLY B 1 23 ? 6.293 -5.879 -11.711 1 92.69 23 GLY B C 1
ATOM 731 O O . GLY B 1 23 ? 7.168 -6.535 -12.281 1 92.69 23 GLY B O 1
ATOM 732 N N . GLN B 1 24 ? 5.391 -6.508 -11.07 1 93.69 24 GLN B N 1
ATOM 733 C CA . GLN B 1 24 ? 5.047 -7.91 -11.297 1 93.69 24 GLN B CA 1
ATOM 734 C C . GLN B 1 24 ? 3.533 -8.109 -11.328 1 93.69 24 GLN B C 1
ATOM 736 O O . GLN B 1 24 ? 2.789 -7.332 -10.719 1 93.69 24 GLN B O 1
ATOM 741 N N . ARG B 1 25 ? 3.08 -9.156 -12.008 1 95 25 ARG B N 1
ATOM 742 C CA . ARG B 1 25 ? 1.659 -9.469 -12.117 1 95 25 ARG B CA 1
ATOM 743 C C . ARG B 1 25 ? 1.183 -10.281 -10.914 1 95 25 ARG B C 1
ATOM 745 O O . ARG B 1 25 ? 1.967 -11 -10.297 1 95 25 ARG B O 1
ATOM 752 N N . PHE B 1 26 ? -0.106 -10.047 -10.633 1 95.94 26 PHE B N 1
ATOM 753 C CA . PHE B 1 26 ? -0.745 -10.938 -9.672 1 95.94 26 PHE B CA 1
ATOM 754 C C . PHE B 1 26 ? -0.757 -12.367 -10.18 1 95.94 26 PHE B C 1
ATOM 756 O O . PHE B 1 26 ? -0.73 -12.602 -11.391 1 95.94 26 PHE B O 1
ATOM 763 N N . PRO B 1 27 ? -0.742 -13.312 -9.211 1 93.81 27 PRO B N 1
ATOM 764 C CA . PRO B 1 27 ? -0.847 -14.695 -9.688 1 93.81 27 PRO B CA 1
ATOM 765 C C . PRO B 1 27 ? -2.102 -14.938 -10.523 1 93.81 27 PRO B C 1
ATOM 767 O O . PRO B 1 27 ? -3.191 -14.492 -10.148 1 93.81 27 PRO B O 1
ATOM 770 N N . PRO B 1 28 ? -1.945 -15.57 -11.664 1 93.69 28 PRO B N 1
ATOM 771 C CA . PRO B 1 28 ? -3.102 -15.82 -12.523 1 93.69 28 PRO B CA 1
ATOM 772 C C . PRO B 1 28 ? -4.133 -16.75 -11.883 1 93.69 28 PRO B C 1
ATOM 774 O O . PRO B 1 28 ? -3.762 -17.719 -11.211 1 93.69 28 PRO B O 1
ATOM 777 N N . GLY B 1 29 ? -5.348 -16.469 -12.102 1 94.19 29 GLY B N 1
ATOM 778 C CA . GLY B 1 29 ? -6.422 -17.328 -11.633 1 94.19 29 GLY B CA 1
ATOM 779 C C . GLY B 1 29 ? -6.711 -17.172 -10.156 1 94.19 29 GLY B C 1
ATOM 780 O O . GLY B 1 29 ? -7.539 -17.891 -9.594 1 94.19 29 GLY B O 1
ATOM 781 N N . VAL B 1 30 ? -6.043 -16.375 -9.469 1 94.62 30 VAL B N 1
ATOM 782 C CA . VAL B 1 30 ? -6.254 -16.094 -8.047 1 94.62 30 VAL B CA 1
ATOM 783 C C . VAL B 1 30 ? -7.047 -14.805 -7.887 1 94.62 30 VAL B C 1
ATOM 785 O O . VAL B 1 30 ? -6.785 -13.82 -8.57 1 94.62 30 VAL B O 1
ATOM 788 N N . SER B 1 31 ? -8.078 -14.875 -7.062 1 94.88 31 SER B N 1
ATOM 789 C CA . SER B 1 31 ? -8.867 -13.664 -6.828 1 94.88 31 SER B CA 1
ATOM 790 C C . SER B 1 31 ? -8.008 -12.562 -6.215 1 94.88 31 SER B C 1
ATOM 792 O O . SER B 1 31 ? -6.992 -12.836 -5.578 1 94.88 31 SER B O 1
ATOM 794 N N . TYR B 1 32 ? -8.375 -11.367 -6.457 1 94.56 32 TYR B N 1
ATOM 795 C CA . TYR B 1 32 ? -7.73 -10.195 -5.879 1 94.56 32 TYR B CA 1
ATOM 796 C C . TYR B 1 32 ? -7.547 -10.352 -4.375 1 94.56 32 TYR B C 1
ATOM 798 O O . TYR B 1 32 ? -6.445 -10.172 -3.852 1 94.56 32 TYR B O 1
ATOM 806 N N . GLU B 1 33 ? -8.648 -10.711 -3.74 1 91.19 33 GLU B N 1
ATOM 807 C CA . GLU B 1 33 ? -8.617 -10.859 -2.287 1 91.19 33 GLU B CA 1
ATOM 808 C C . GLU B 1 33 ? -7.637 -11.945 -1.863 1 91.19 33 GLU B C 1
ATOM 810 O O . GLU B 1 33 ? -6.859 -11.758 -0.926 1 91.19 33 GLU B O 1
ATOM 815 N N . ASP B 1 34 ? -7.656 -13.086 -2.557 1 92 34 ASP B N 1
ATOM 816 C CA . ASP B 1 34 ? -6.773 -14.203 -2.225 1 92 34 ASP B CA 1
ATOM 817 C C . ASP B 1 34 ? -5.312 -13.836 -2.477 1 92 34 ASP B C 1
ATOM 819 O O . ASP B 1 34 ? -4.422 -14.266 -1.739 1 92 34 ASP B O 1
ATOM 823 N N . ALA B 1 35 ? -5.059 -13.078 -3.543 1 93 35 ALA B N 1
ATOM 824 C CA . ALA B 1 35 ? -3.699 -12.664 -3.875 1 93 35 ALA B CA 1
ATOM 825 C C . ALA B 1 35 ? -3.117 -11.773 -2.783 1 93 35 ALA B C 1
ATOM 827 O O . ALA B 1 35 ? -1.911 -11.797 -2.527 1 93 35 ALA B O 1
ATOM 828 N N . LEU B 1 36 ? -3.994 -11.039 -2.123 1 91.81 36 LEU B N 1
ATOM 829 C CA . LEU B 1 36 ? -3.523 -10.086 -1.119 1 91.81 36 LEU B CA 1
ATOM 830 C C . LEU B 1 36 ? -3.553 -10.711 0.272 1 91.81 36 LEU B C 1
ATOM 832 O O . LEU B 1 36 ? -3.057 -10.117 1.233 1 91.81 36 LEU B O 1
ATOM 836 N N . ARG B 1 37 ? -4.078 -11.844 0.392 1 89.56 37 ARG B N 1
ATOM 837 C CA . ARG B 1 37 ? -4.406 -12.43 1.687 1 89.56 37 ARG B CA 1
ATOM 838 C C . ARG B 1 37 ? -3.148 -12.656 2.52 1 89.56 37 ARG B C 1
ATOM 840 O O . ARG B 1 37 ? -3.143 -12.406 3.727 1 89.56 37 ARG B O 1
ATOM 847 N N . ASP B 1 38 ? -2.133 -13.094 1.971 1 88.5 38 ASP B N 1
ATOM 848 C CA . ASP B 1 38 ? -0.938 -13.398 2.75 1 88.5 38 ASP B CA 1
ATOM 849 C C . ASP B 1 38 ? -0.125 -12.133 3.031 1 88.5 38 ASP B C 1
ATOM 851 O O . ASP B 1 38 ? 0.854 -12.18 3.779 1 88.5 38 ASP B O 1
ATOM 855 N N . GLY B 1 39 ? -0.404 -11.047 2.338 1 89.56 39 GLY B N 1
ATOM 856 C CA . GLY B 1 39 ? 0.216 -9.766 2.635 1 89.56 39 GLY B CA 1
ATOM 857 C C . GLY B 1 39 ? 1.526 -9.555 1.9 1 89.56 39 GLY B C 1
ATOM 858 O O . GLY B 1 39 ? 2.141 -8.492 2.014 1 89.56 39 GLY B O 1
ATOM 859 N N . VAL B 1 40 ? 1.909 -10.531 1.132 1 92.19 40 VAL B N 1
ATOM 860 C CA . VAL B 1 40 ? 3.211 -10.445 0.477 1 92.19 40 VAL B CA 1
ATOM 861 C C . VAL B 1 40 ? 3.197 -9.32 -0.553 1 92.19 40 VAL B C 1
ATOM 863 O O . VAL B 1 40 ? 4.105 -8.484 -0.584 1 92.19 40 VAL B O 1
ATOM 866 N N . LEU B 1 41 ? 2.16 -9.266 -1.376 1 92.88 41 LEU B N 1
ATOM 867 C CA . LEU B 1 41 ? 2.064 -8.211 -2.379 1 92.88 41 LEU B CA 1
ATOM 868 C C . LEU B 1 41 ? 1.965 -6.84 -1.717 1 92.88 41 LEU B C 1
ATOM 870 O O . LEU B 1 41 ? 2.492 -5.855 -2.238 1 92.88 41 LEU B O 1
ATOM 874 N N . LEU B 1 42 ? 1.295 -6.793 -0.575 1 92.44 42 LEU B N 1
ATOM 875 C CA . LEU B 1 42 ? 1.197 -5.527 0.147 1 92.44 42 LEU B CA 1
ATOM 876 C C . LEU B 1 42 ? 2.559 -5.102 0.685 1 92.44 42 LEU B C 1
ATOM 878 O O . LEU B 1 42 ? 2.898 -3.916 0.66 1 92.44 42 LEU B O 1
ATOM 882 N N . CYS B 1 43 ? 3.363 -6.031 1.155 1 92.69 43 CYS B N 1
ATOM 883 C CA . CYS B 1 43 ? 4.715 -5.738 1.616 1 92.69 43 CYS B CA 1
ATOM 884 C C . CYS B 1 43 ? 5.59 -5.254 0.466 1 92.69 43 CYS B C 1
ATOM 886 O O . CYS B 1 43 ? 6.371 -4.316 0.628 1 92.69 43 CYS B O 1
ATOM 888 N N . MET B 1 44 ? 5.445 -5.93 -0.695 1 93.25 44 MET B N 1
ATOM 889 C CA . MET B 1 44 ? 6.195 -5.48 -1.864 1 93.25 44 MET B CA 1
ATOM 890 C C . MET B 1 44 ? 5.816 -4.051 -2.24 1 93.25 44 MET B C 1
ATOM 892 O O . MET B 1 44 ? 6.688 -3.234 -2.547 1 93.25 44 MET B O 1
ATOM 896 N N . LEU B 1 45 ? 4.539 -3.828 -2.199 1 93.69 45 LEU B N 1
ATOM 897 C CA . LEU B 1 45 ? 4.062 -2.484 -2.512 1 93.69 45 LEU B CA 1
ATOM 898 C C . LEU B 1 45 ? 4.652 -1.46 -1.549 1 93.69 45 LEU B C 1
ATOM 900 O O . LEU B 1 45 ? 5.172 -0.426 -1.977 1 93.69 45 LEU B O 1
ATOM 904 N N . MET B 1 46 ? 4.598 -1.739 -0.229 1 91.94 46 MET B N 1
ATOM 905 C CA . MET B 1 46 ? 5.109 -0.824 0.788 1 91.94 46 MET B CA 1
ATOM 906 C C . MET B 1 46 ? 6.59 -0.538 0.568 1 91.94 46 MET B C 1
ATOM 908 O O . MET B 1 46 ? 7.031 0.607 0.686 1 91.94 46 MET B O 1
ATOM 912 N N . ASN B 1 47 ? 7.336 -1.554 0.191 1 91.94 47 ASN B N 1
ATOM 913 C CA . ASN B 1 47 ? 8.766 -1.369 -0.029 1 91.94 47 ASN B CA 1
ATOM 914 C C . ASN B 1 47 ? 9.039 -0.547 -1.285 1 91.94 47 ASN B C 1
ATOM 916 O O . ASN B 1 47 ? 10.062 0.138 -1.374 1 91.94 47 ASN B O 1
ATOM 920 N N . LYS B 1 48 ? 8.164 -0.672 -2.236 1 92.38 48 LYS B N 1
ATOM 921 C CA . LYS B 1 48 ? 8.305 0.167 -3.422 1 92.38 48 LYS B CA 1
ATOM 922 C C . LYS B 1 48 ? 8.031 1.632 -3.1 1 92.38 48 LYS B C 1
ATOM 924 O O . LYS B 1 48 ? 8.711 2.525 -3.605 1 92.38 48 LYS B O 1
ATOM 929 N N . LEU B 1 49 ? 7.059 1.864 -2.295 1 92.81 49 LEU B N 1
ATOM 930 C CA . LEU B 1 49 ? 6.637 3.221 -1.964 1 92.81 49 LEU B CA 1
ATOM 931 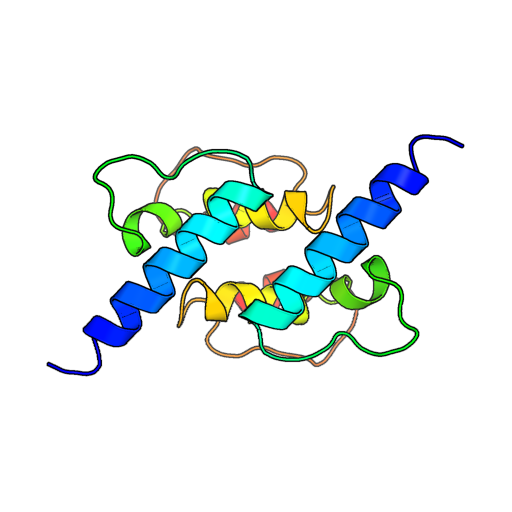C C . LEU B 1 49 ? 7.586 3.854 -0.95 1 92.81 49 LEU B C 1
ATOM 933 O O . LEU B 1 49 ? 7.828 5.062 -0.99 1 92.81 49 LEU B O 1
ATOM 937 N N . GLN B 1 50 ? 8.094 3.031 -0.056 1 90.06 50 GLN B N 1
ATOM 938 C CA . GLN B 1 50 ? 9.055 3.432 0.963 1 90.06 50 GLN B CA 1
ATOM 939 C C . GLN B 1 50 ? 10.188 2.414 1.079 1 90.06 50 GLN B C 1
ATOM 941 O O . GLN B 1 50 ? 10.195 1.586 1.993 1 90.06 50 GLN B O 1
ATOM 946 N N . PRO B 1 51 ? 11.156 2.631 0.214 1 89.69 51 PRO B N 1
ATOM 947 C CA . PRO B 1 51 ? 12.258 1.665 0.218 1 89.69 51 PRO B CA 1
ATOM 948 C C . PRO B 1 51 ? 12.922 1.533 1.586 1 89.69 51 PRO B C 1
ATOM 950 O O . PRO B 1 51 ? 13.203 2.541 2.238 1 89.69 51 PRO B O 1
ATOM 953 N N . GLY B 1 52 ? 13.086 0.288 2.025 1 86.19 52 GLY B N 1
ATOM 954 C CA . GLY B 1 52 ? 13.742 0.031 3.301 1 86.19 52 GLY B CA 1
ATOM 955 C C . GLY B 1 52 ? 12.758 -0.17 4.441 1 86.19 52 GLY B C 1
ATOM 956 O O . GLY B 1 52 ? 13.164 -0.499 5.559 1 86.19 52 GLY B O 1
ATOM 957 N N . LEU B 1 53 ? 11.477 0.056 4.254 1 85.94 53 LEU B N 1
ATOM 958 C CA . LEU B 1 53 ? 10.453 -0.141 5.277 1 85.94 53 LEU B CA 1
ATOM 959 C C . LEU B 1 53 ? 10.43 -1.589 5.754 1 85.94 53 LEU B C 1
ATOM 961 O O . LEU B 1 53 ? 10.305 -1.851 6.953 1 85.94 53 LEU B O 1
ATOM 965 N N . ILE B 1 54 ? 10.492 -2.518 4.801 1 88 54 ILE B N 1
ATOM 966 C CA . ILE B 1 54 ? 10.547 -3.949 5.078 1 88 54 ILE B CA 1
ATOM 967 C C . ILE B 1 54 ? 11.883 -4.52 4.594 1 88 54 ILE B C 1
ATOM 969 O O . ILE B 1 54 ? 12.148 -4.555 3.393 1 88 54 ILE B O 1
ATOM 973 N N . SER B 1 55 ? 12.734 -4.852 5.527 1 88.06 55 SER B N 1
ATOM 974 C CA . SER B 1 55 ? 14.086 -5.305 5.195 1 88.06 55 SER B CA 1
ATOM 975 C C . SER B 1 55 ? 14.047 -6.598 4.387 1 88.06 55 SER B C 1
ATOM 977 O O . SER B 1 55 ? 14.781 -6.742 3.406 1 88.06 55 SER B O 1
ATOM 979 N N . LYS B 1 56 ? 13.219 -7.543 4.895 1 88.56 56 LYS B N 1
ATOM 980 C CA . LYS B 1 56 ? 13.078 -8.836 4.234 1 88.56 56 LYS B CA 1
ATOM 981 C C . LYS B 1 56 ? 11.609 -9.273 4.191 1 88.56 56 LYS B C 1
ATOM 983 O O . LYS B 1 56 ? 10.953 -9.352 5.23 1 88.56 56 LYS B O 1
ATOM 988 N N . ILE B 1 57 ? 11.234 -9.531 2.996 1 89.31 57 ILE B N 1
ATOM 989 C CA . ILE B 1 57 ? 9.859 -9.992 2.855 1 89.31 57 ILE B CA 1
ATOM 990 C C . ILE B 1 57 ? 9.812 -11.516 2.951 1 89.31 57 ILE B C 1
ATOM 992 O O . ILE B 1 57 ? 10.328 -12.211 2.076 1 89.31 57 ILE B O 1
ATOM 996 N N . ASN B 1 58 ? 9.336 -11.898 4.02 1 87.88 58 ASN B N 1
ATOM 997 C CA . ASN B 1 58 ? 9.086 -13.32 4.195 1 87.88 58 ASN B CA 1
ATOM 998 C C . ASN B 1 58 ? 7.855 -13.773 3.414 1 87.88 58 ASN B C 1
ATOM 1000 O O . ASN B 1 58 ? 6.766 -13.234 3.598 1 87.88 58 ASN B O 1
ATOM 1004 N N . THR B 1 59 ? 8.047 -14.695 2.512 1 84.69 59 THR B N 1
ATOM 1005 C CA . THR B 1 59 ? 6.957 -15.156 1.658 1 84.69 59 THR B CA 1
ATOM 1006 C C . THR B 1 59 ? 6.422 -16.5 2.141 1 84.69 59 THR B C 1
ATOM 1008 O O . THR B 1 59 ? 5.465 -17.031 1.573 1 84.69 59 THR B O 1
ATOM 1011 N N . SER B 1 60 ? 7.219 -16.953 3.158 1 76.56 60 SER B N 1
ATOM 1012 C CA . SER B 1 60 ? 6.84 -18.266 3.674 1 76.56 60 SER B CA 1
ATOM 1013 C C . SER B 1 60 ? 5.75 -18.156 4.73 1 76.56 60 SER B C 1
ATOM 1015 O O . SER B 1 60 ? 5.715 -17.188 5.492 1 76.56 60 SER B O 1
ATOM 1017 N N . GLY B 1 61 ? 4.691 -18.953 4.531 1 65.31 61 GLY B N 1
ATOM 1018 C CA . GLY B 1 61 ? 3.695 -19.031 5.586 1 65.31 61 GLY B CA 1
ATOM 1019 C C . GLY B 1 61 ? 2.305 -18.641 5.125 1 65.31 61 GLY B C 1
ATOM 1020 O O . GLY B 1 61 ? 2.109 -18.281 3.963 1 65.31 61 GLY B O 1
ATOM 1021 N N . GLY B 1 62 ? 1.258 -18.781 5.996 1 71.5 62 GLY B N 1
ATOM 1022 C CA . GLY B 1 62 ? -0.172 -18.641 5.77 1 71.5 62 GLY B CA 1
ATOM 1023 C C . GLY B 1 62 ? -0.633 -17.203 5.691 1 71.5 62 GLY B C 1
ATOM 1024 O O . GLY B 1 62 ? 0.139 -16.312 5.316 1 71.5 62 GLY B O 1
ATOM 1025 N N . ASP B 1 63 ? -1.863 -17.016 6.102 1 69.81 63 ASP B N 1
ATOM 1026 C CA . ASP B 1 63 ? -2.605 -15.758 6.016 1 69.81 63 ASP B CA 1
ATOM 1027 C C . ASP B 1 63 ? -2.025 -14.711 6.965 1 69.81 63 ASP B C 1
ATOM 1029 O O . ASP B 1 63 ? -1.514 -15.055 8.031 1 69.81 63 ASP B O 1
ATOM 1033 N N . TYR B 1 64 ? -1.891 -13.43 6.609 1 69.62 64 TYR B N 1
ATOM 1034 C CA . TYR B 1 64 ? -1.633 -12.227 7.395 1 69.62 64 TYR B CA 1
ATOM 1035 C C . TYR B 1 64 ? -0.176 -12.172 7.836 1 69.62 64 TYR B C 1
ATOM 1037 O O . TYR B 1 64 ? 0.111 -12.016 9.023 1 69.62 64 TYR B O 1
ATOM 1045 N N . LYS B 1 65 ? 0.924 -12.297 6.98 1 78.69 65 LYS B N 1
ATOM 1046 C CA . LYS B 1 65 ? 2.344 -12.18 7.297 1 78.69 65 LYS B CA 1
ATOM 1047 C C . LYS B 1 65 ? 2.82 -10.734 7.191 1 78.69 65 LYS B C 1
ATOM 1049 O O . LYS B 1 65 ? 3.977 -10.43 7.492 1 78.69 65 LYS B O 1
ATOM 1054 N N . MET B 1 66 ? 1.951 -9.992 6.949 1 79.75 66 MET B N 1
ATOM 1055 C CA . MET B 1 66 ? 2.336 -8.594 6.781 1 79.75 66 MET B CA 1
ATOM 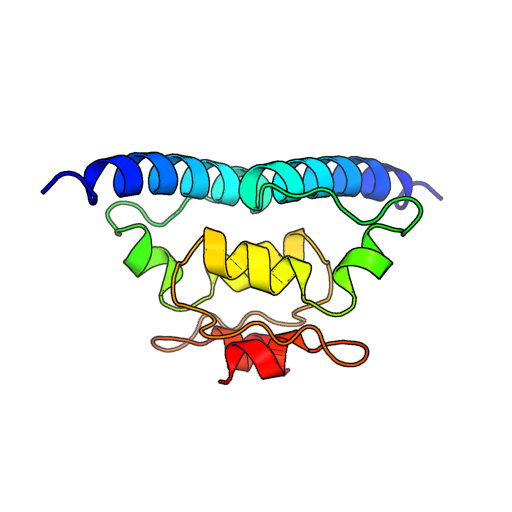1056 C C . MET B 1 66 ? 2.902 -8.031 8.078 1 79.75 66 MET B C 1
ATOM 1058 O O . MET B 1 66 ? 3.939 -7.363 8.07 1 79.75 66 MET B O 1
ATOM 1062 N N . MET B 1 67 ? 2.262 -8.375 9.133 1 80.25 67 MET B N 1
ATOM 1063 C CA . MET B 1 67 ? 2.715 -7.863 10.422 1 80.25 67 MET B CA 1
ATOM 1064 C C . MET B 1 67 ? 4.109 -8.375 10.75 1 80.25 67 MET B C 1
ATOM 1066 O O . MET B 1 67 ? 4.957 -7.625 11.234 1 80.25 67 MET B O 1
ATOM 1070 N N . ASP B 1 68 ? 4.355 -9.609 10.484 1 83.62 68 ASP B N 1
ATOM 1071 C CA . ASP B 1 68 ? 5.668 -10.195 10.734 1 83.62 68 ASP B CA 1
ATOM 1072 C C . ASP B 1 68 ? 6.746 -9.516 9.898 1 83.62 68 ASP B C 1
ATOM 1074 O O . ASP B 1 68 ? 7.855 -9.273 10.383 1 83.62 68 ASP B O 1
ATOM 1078 N N . ASN B 1 69 ? 6.367 -9.211 8.695 1 86 69 ASN B N 1
ATOM 1079 C CA . ASN B 1 69 ? 7.332 -8.602 7.785 1 86 69 ASN B CA 1
ATOM 1080 C C . ASN B 1 69 ? 7.648 -7.16 8.18 1 86 69 ASN B C 1
ATOM 1082 O O . ASN B 1 69 ? 8.781 -6.703 8.023 1 86 69 ASN B O 1
ATOM 1086 N N . LEU B 1 70 ? 6.707 -6.484 8.727 1 81.12 70 LEU B N 1
ATOM 1087 C CA . LEU B 1 70 ? 6.906 -5.086 9.086 1 81.12 70 LEU B CA 1
ATOM 1088 C C . LEU B 1 70 ? 7.656 -4.969 10.414 1 81.12 70 LEU B C 1
ATOM 1090 O O . LEU B 1 70 ? 8.336 -3.969 10.664 1 81.12 70 LEU B O 1
ATOM 1094 N N . ASN B 1 71 ? 7.465 -5.977 11.211 1 78.62 71 ASN B N 1
ATOM 1095 C CA . ASN B 1 71 ? 8.055 -5.926 12.547 1 78.62 71 ASN B CA 1
ATOM 1096 C C . ASN B 1 71 ? 9.5 -6.402 12.539 1 78.62 71 ASN B C 1
ATOM 1098 O O . ASN B 1 71 ? 10.18 -6.355 13.57 1 78.62 71 ASN B O 1
ATOM 1102 N N . GLN B 1 72 ? 10.062 -6.754 11.5 1 74.62 72 GLN B N 1
ATOM 1103 C CA . GLN B 1 72 ? 11.438 -7.223 11.492 1 74.62 72 GLN B CA 1
ATOM 1104 C C . GLN B 1 72 ? 12.422 -6.055 11.484 1 74.62 72 GLN B C 1
ATOM 1106 O O . GLN B 1 72 ? 12.078 -4.953 11.039 1 74.62 72 GLN B O 1
#

InterPro domains:
  IPR001715 Calponin homology domain [PF00307] (9-72)
  IPR001715 Calponin homology domain [PS50021] (8-72)
  IPR003096 Smooth muscle protein/calponin [PR00888] (6-19)
  IPR003096 Smooth muscle protein/calponin [PR00888] (32-47)
  IPR003096 Smooth muscle protein/calponin [PR00888] (65-72)
  IPR036872 CH domain superfamily [G3DSA:1.10.418.10] (3-72)
  IPR036872 CH domain superfamily [SSF47576] (3-72)
  IPR050606 Calponin-like [PTHR47385] (4-72)